Protein AF-A0A0T0M3F9-F1 (afdb_monomer)

Radius of gyration: 11.59 Å; Cα contacts (8 Å, |Δi|>4): 98; chains: 1; bounding box: 28×20×34 Å

Mean predicted aligned error: 4.88 Å

Foldseek 3Di:
DEDEDECQCGQANVVNPEGDPCSLVVLVVDLVPHQAAYPYPLCVPHPVRVLVSCVVHDDPVSSVSCVSHHYPPDDD

Structure (mmCIF, N/CA/C/O backbone):
data_AF-A0A0T0M3F9-F1
#
_entry.id   AF-A0A0T0M3F9-F1
#
loop_
_atom_site.group_PDB
_atom_site.id
_atom_site.type_symbol
_atom_site.label_atom_id
_atom_site.label_alt_id
_atom_site.label_comp_id
_atom_site.label_asym_id
_atom_site.label_entity_id
_atom_site.label_seq_id
_atom_site.pdbx_PDB_ins_code
_atom_site.Cartn_x
_atom_site.Cartn_y
_atom_site.Cartn_z
_atom_site.occupancy
_atom_site.B_iso_or_equiv
_atom_site.auth_seq_id
_atom_site.auth_comp_id
_atom_site.auth_asym_id
_atom_site.auth_atom_id
_atom_site.pdbx_PDB_model_num
ATOM 1 N N . MET A 1 1 ? -14.635 -4.173 8.383 1.00 90.12 1 MET A N 1
ATOM 2 C CA . MET A 1 1 ? -13.576 -5.092 8.870 1.00 90.12 1 MET A CA 1
ATOM 3 C C . MET A 1 1 ? -12.237 -4.387 8.706 1.00 90.12 1 MET A C 1
ATOM 5 O O . MET A 1 1 ? -12.090 -3.669 7.723 1.00 90.12 1 MET A O 1
ATOM 9 N N . LYS A 1 2 ? -11.316 -4.513 9.671 1.00 92.31 2 LYS A N 1
ATOM 10 C CA . LYS A 1 2 ? -10.006 -3.842 9.609 1.00 92.31 2 LYS A CA 1
ATOM 11 C C . LYS A 1 2 ? -9.020 -4.695 8.814 1.00 92.31 2 LYS A C 1
ATOM 13 O O . LYS A 1 2 ? -8.973 -5.903 9.032 1.00 92.31 2 LYS A O 1
ATOM 18 N N . LEU A 1 3 ? -8.246 -4.067 7.935 1.00 94.00 3 LEU A N 1
ATOM 19 C CA . LEU A 1 3 ? -7.165 -4.706 7.189 1.00 94.00 3 LEU A CA 1
ATOM 20 C C . LEU A 1 3 ? -5.861 -3.966 7.472 1.00 94.00 3 LEU A C 1
ATOM 22 O O . LEU A 1 3 ? -5.810 -2.743 7.390 1.00 94.00 3 LEU A O 1
ATOM 26 N N . TYR A 1 4 ? -4.816 -4.711 7.798 1.00 92.06 4 TYR A N 1
ATOM 27 C CA . TYR A 1 4 ? -3.504 -4.162 8.100 1.00 92.06 4 TYR A CA 1
ATOM 28 C C . TYR A 1 4 ? -2.578 -4.420 6.913 1.00 92.06 4 TYR A C 1
ATOM 30 O O . TYR A 1 4 ? -2.415 -5.567 6.502 1.00 92.06 4 TYR A O 1
ATOM 38 N N . LEU A 1 5 ? -2.035 -3.351 6.335 1.00 92.00 5 LEU A N 1
ATOM 39 C CA . LEU A 1 5 ? -1.173 -3.383 5.159 1.00 92.00 5 LEU A CA 1
ATOM 40 C C . LEU A 1 5 ? 0.275 -3.151 5.586 1.00 92.00 5 LEU A C 1
ATOM 42 O O . LEU A 1 5 ? 0.598 -2.104 6.153 1.00 92.00 5 LEU A O 1
ATOM 46 N N . ASP A 1 6 ? 1.131 -4.122 5.295 1.00 91.25 6 ASP A N 1
ATOM 47 C CA . ASP A 1 6 ? 2.582 -3.949 5.343 1.00 91.25 6 ASP A CA 1
ATOM 48 C C . ASP A 1 6 ? 3.107 -3.567 3.950 1.00 91.25 6 ASP A C 1
ATOM 50 O O . ASP A 1 6 ? 2.405 -3.695 2.947 1.00 91.25 6 ASP A O 1
ATOM 54 N N . ILE A 1 7 ? 4.333 -3.062 3.887 1.00 90.25 7 ILE A N 1
ATOM 55 C CA . ILE A 1 7 ? 4.988 -2.616 2.658 1.00 90.25 7 ILE A CA 1
ATOM 56 C C . ILE A 1 7 ? 5.966 -3.681 2.166 1.00 90.25 7 ILE A C 1
ATOM 58 O O . ILE A 1 7 ? 5.879 -4.113 1.014 1.00 90.25 7 ILE A O 1
ATOM 62 N N . ASP A 1 8 ? 6.873 -4.126 3.030 1.00 88.25 8 ASP A N 1
ATOM 63 C CA . ASP A 1 8 ? 7.997 -4.970 2.637 1.00 88.25 8 ASP A CA 1
ATOM 64 C C . ASP A 1 8 ? 7.548 -6.418 2.416 1.00 88.25 8 ASP A C 1
ATOM 66 O O . ASP A 1 8 ? 7.041 -7.080 3.314 1.00 88.25 8 ASP A O 1
ATOM 70 N N . GLY A 1 9 ? 7.721 -6.932 1.197 1.00 86.31 9 GLY A N 1
ATOM 71 C CA . GLY A 1 9 ? 7.269 -8.280 0.840 1.00 86.31 9 GLY A CA 1
ATOM 72 C C . GLY A 1 9 ? 5.757 -8.413 0.616 1.00 86.31 9 GLY A C 1
ATOM 73 O O . GLY A 1 9 ? 5.309 -9.511 0.290 1.00 86.31 9 GLY A O 1
ATOM 74 N N . VAL A 1 10 ? 4.990 -7.322 0.747 1.00 91.38 10 VAL A N 1
ATOM 75 C CA . VAL A 1 10 ? 3.539 -7.283 0.498 1.00 91.38 10 VAL A CA 1
ATOM 76 C C . VAL A 1 10 ? 3.210 -6.347 -0.661 1.00 91.38 10 VAL A C 1
ATOM 78 O O . VAL A 1 10 ? 2.786 -6.812 -1.715 1.00 91.38 10 VAL A O 1
ATOM 81 N N . LEU A 1 11 ? 3.418 -5.036 -0.494 1.00 93.12 11 LEU A N 1
ATOM 82 C CA . LEU A 1 11 ? 3.211 -4.059 -1.572 1.00 93.12 11 LEU A CA 1
ATOM 83 C C . LEU A 1 11 ? 4.443 -3.936 -2.463 1.00 93.12 11 LEU A C 1
ATOM 85 O O . LEU A 1 11 ? 4.322 -3.709 -3.664 1.00 93.12 11 LEU A O 1
ATOM 89 N N . LEU A 1 12 ? 5.631 -4.109 -1.891 1.00 92.81 12 LEU A N 1
ATOM 90 C CA . LEU A 1 12 ? 6.886 -4.201 -2.620 1.00 92.81 12 LEU A CA 1
ATOM 91 C C . LEU A 1 12 ? 7.416 -5.629 -2.560 1.00 92.81 12 LEU A C 1
ATOM 93 O O . LEU A 1 12 ? 7.149 -6.381 -1.626 1.00 92.81 12 LEU A O 1
ATOM 97 N N . THR A 1 13 ? 8.225 -6.004 -3.546 1.00 90.56 13 THR A N 1
ATOM 98 C CA . THR A 1 13 ? 8.980 -7.264 -3.473 1.00 90.56 13 THR A CA 1
ATOM 99 C C . THR A 1 13 ? 9.858 -7.307 -2.215 1.00 90.56 13 THR A C 1
ATOM 101 O O . THR A 1 13 ? 10.270 -6.268 -1.709 1.00 90.56 13 THR A O 1
ATOM 104 N N . ALA A 1 14 ? 10.225 -8.499 -1.736 1.00 82.56 14 ALA A N 1
ATOM 105 C CA . ALA A 1 14 ? 11.062 -8.648 -0.534 1.00 82.56 14 ALA A CA 1
ATOM 106 C C . ALA A 1 14 ? 12.433 -7.941 -0.628 1.00 82.56 14 ALA A C 1
ATOM 108 O O . ALA A 1 14 ? 13.040 -7.624 0.389 1.00 82.56 14 ALA A O 1
ATOM 109 N N . LYS A 1 15 ? 12.924 -7.679 -1.849 1.00 83.88 15 LYS A N 1
ATOM 110 C CA . LYS A 1 15 ? 14.153 -6.906 -2.100 1.00 83.88 15 LYS A CA 1
ATOM 111 C C . LYS A 1 15 ? 13.920 -5.390 -2.179 1.00 83.88 15 LYS A C 1
ATOM 113 O O . LYS A 1 15 ? 14.877 -4.661 -2.404 1.00 83.88 15 LYS A O 1
ATOM 118 N N . GLN A 1 16 ? 12.673 -4.935 -2.049 1.00 81.44 16 GLN A N 1
ATOM 119 C CA . GLN A 1 16 ? 12.244 -3.533 -2.100 1.00 81.44 16 GLN A CA 1
ATOM 120 C C . GLN A 1 16 ? 12.674 -2.790 -3.377 1.00 81.44 16 GLN A C 1
ATOM 122 O O . GLN A 1 16 ? 12.851 -1.581 -3.377 1.00 81.44 16 GLN A O 1
ATOM 127 N N . THR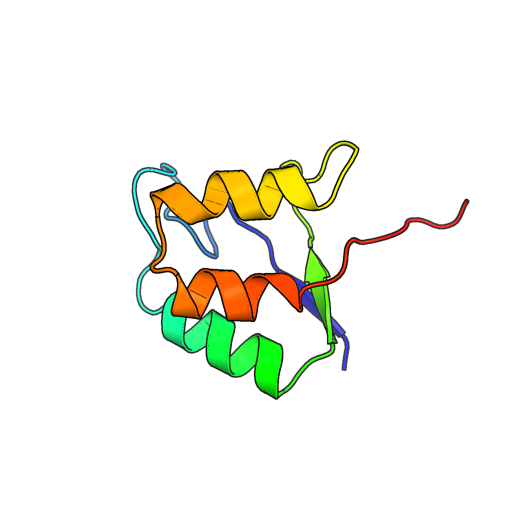 A 1 17 ? 12.860 -3.501 -4.493 1.00 82.88 17 THR A N 1
ATOM 128 C CA . THR A 1 17 ? 13.331 -2.887 -5.749 1.00 82.88 17 THR A CA 1
ATOM 129 C C . THR A 1 17 ? 12.198 -2.425 -6.659 1.00 82.88 17 THR A C 1
ATOM 131 O O . THR A 1 17 ? 12.420 -1.612 -7.551 1.00 82.88 17 THR A O 1
ATOM 134 N N . LYS A 1 18 ? 10.996 -2.977 -6.474 1.00 90.12 18 LYS A N 1
ATOM 135 C CA . LYS A 1 18 ? 9.804 -2.712 -7.287 1.00 90.12 18 LYS A CA 1
ATOM 136 C C . LYS A 1 18 ? 8.529 -3.123 -6.550 1.00 90.12 18 LYS A C 1
ATOM 138 O O . LYS A 1 18 ? 8.600 -3.924 -5.607 1.00 90.12 18 LYS A O 1
ATOM 143 N N . ALA A 1 19 ? 7.392 -2.630 -7.039 1.00 93.31 19 ALA A N 1
ATOM 144 C CA . ALA A 1 19 ? 6.064 -3.089 -6.645 1.00 93.31 19 ALA A CA 1
ATOM 145 C C . ALA A 1 19 ? 5.926 -4.613 -6.802 1.00 93.31 19 ALA A C 1
ATOM 147 O O . ALA A 1 19 ? 6.481 -5.214 -7.731 1.00 93.31 19 ALA A O 1
ATOM 148 N N . ALA A 1 20 ? 5.220 -5.239 -5.863 1.00 93.94 20 ALA A N 1
ATOM 149 C CA . ALA A 1 20 ? 4.841 -6.639 -5.960 1.00 93.94 20 ALA A CA 1
ATOM 150 C C . ALA A 1 20 ? 3.807 -6.835 -7.080 1.00 93.94 20 ALA A C 1
ATOM 152 O O . ALA A 1 20 ? 3.106 -5.907 -7.486 1.00 93.94 20 ALA A O 1
ATOM 153 N N . GLU A 1 21 ? 3.732 -8.056 -7.602 1.00 94.62 21 GLU A N 1
ATOM 154 C CA . GLU A 1 21 ? 2.759 -8.392 -8.637 1.00 94.62 21 GLU A CA 1
ATOM 155 C C . GLU A 1 21 ? 1.331 -8.198 -8.107 1.00 94.62 21 GLU A C 1
ATOM 157 O O . GLU A 1 21 ? 1.014 -8.623 -6.997 1.00 94.62 21 GLU A O 1
ATOM 162 N N . ASN A 1 22 ? 0.483 -7.539 -8.899 1.00 94.81 22 ASN A N 1
ATOM 163 C CA . ASN A 1 22 ? -0.898 -7.185 -8.555 1.00 94.81 22 ASN A CA 1
ATOM 164 C C . ASN A 1 22 ? -1.060 -6.301 -7.297 1.00 94.81 22 ASN A C 1
ATOM 166 O O . ASN A 1 22 ? -2.138 -6.251 -6.695 1.00 94.81 22 ASN A O 1
ATOM 170 N N . ALA A 1 23 ? 0.002 -5.610 -6.861 1.00 95.75 23 ALA A N 1
ATOM 171 C CA . ALA A 1 23 ? -0.063 -4.741 -5.686 1.00 95.75 23 ALA A CA 1
ATOM 172 C C . ALA A 1 23 ? -1.046 -3.575 -5.880 1.00 95.75 23 ALA A C 1
ATOM 174 O O . ALA A 1 23 ? -1.716 -3.174 -4.931 1.00 95.75 23 ALA A O 1
ATOM 175 N N . GLU A 1 24 ? -1.178 -3.053 -7.099 1.00 96.25 24 GLU A N 1
ATOM 176 C CA . GLU A 1 24 ? -2.109 -1.966 -7.412 1.00 96.25 24 GLU A CA 1
ATOM 177 C C . GLU A 1 24 ? -3.571 -2.404 -7.254 1.00 96.25 24 GLU A C 1
ATOM 179 O O . GLU A 1 24 ? -4.358 -1.738 -6.576 1.00 96.25 24 GLU A O 1
ATOM 184 N N . GLU A 1 25 ? -3.928 -3.561 -7.812 1.00 96.69 25 GLU A N 1
ATOM 185 C CA . GLU A 1 25 ? -5.252 -4.164 -7.693 1.00 96.69 25 GLU A CA 1
ATOM 186 C C . GLU A 1 25 ? -5.575 -4.495 -6.237 1.00 96.69 25 GLU A C 1
ATOM 188 O O . GLU A 1 25 ? -6.683 -4.211 -5.772 1.00 96.69 25 GLU A O 1
ATOM 193 N N . LEU A 1 26 ? -4.598 -5.035 -5.500 1.00 95.81 26 LEU A N 1
ATOM 194 C CA . LEU A 1 26 ? -4.723 -5.291 -4.069 1.00 95.81 26 LEU A CA 1
ATOM 195 C C . LEU A 1 26 ? -5.022 -3.999 -3.305 1.00 95.81 26 LEU A C 1
ATOM 197 O O . LEU A 1 26 ? -5.946 -3.986 -2.496 1.00 95.81 26 LEU A O 1
ATOM 201 N N . ILE A 1 27 ? -4.283 -2.917 -3.565 1.00 96.69 27 ILE A N 1
ATOM 202 C CA . ILE A 1 27 ? -4.482 -1.617 -2.910 1.00 96.69 27 ILE A CA 1
ATOM 203 C C . ILE A 1 27 ? -5.887 -1.082 -3.189 1.00 96.69 27 ILE A C 1
ATOM 205 O O . ILE A 1 27 ? -6.599 -0.697 -2.258 1.00 96.69 27 ILE A O 1
ATOM 209 N N . ILE A 1 28 ? -6.311 -1.076 -4.455 1.00 97.31 28 ILE A N 1
ATOM 210 C CA . ILE A 1 28 ? -7.632 -0.572 -4.852 1.00 97.31 28 ILE A CA 1
ATOM 211 C C . ILE A 1 28 ? -8.734 -1.396 -4.185 1.00 97.31 28 ILE A C 1
ATOM 213 O O . ILE A 1 28 ? -9.683 -0.838 -3.625 1.00 97.31 28 ILE A O 1
ATOM 217 N N . PHE A 1 29 ? -8.609 -2.722 -4.221 1.00 97.06 29 PHE A N 1
ATOM 218 C CA . PHE A 1 29 ? -9.558 -3.626 -3.589 1.00 97.06 29 PHE A CA 1
ATOM 219 C C . PHE A 1 29 ? -9.596 -3.428 -2.071 1.00 97.06 29 PHE A C 1
ATOM 221 O O . PHE A 1 29 ? -10.678 -3.303 -1.496 1.00 97.06 29 PHE A O 1
ATOM 228 N N . ALA A 1 30 ? -8.435 -3.352 -1.426 1.00 96.44 30 ALA A N 1
ATOM 229 C CA . ALA A 1 30 ? -8.301 -3.180 0.011 1.00 96.44 30 ALA A CA 1
ATOM 230 C C . ALA A 1 30 ? -8.999 -1.898 0.480 1.00 96.44 30 ALA A C 1
ATOM 232 O O . ALA A 1 30 ? -9.929 -1.945 1.284 1.00 96.44 30 ALA A O 1
ATOM 233 N N . VAL A 1 31 ? -8.611 -0.762 -0.099 1.00 95.25 31 VAL A N 1
ATOM 234 C CA . VAL A 1 31 ? -9.108 0.564 0.285 1.00 95.25 31 VAL A CA 1
ATOM 235 C C . VAL A 1 31 ? -10.603 0.734 -0.008 1.00 95.25 31 VAL A C 1
ATOM 237 O O . VAL A 1 31 ? -11.284 1.502 0.668 1.00 95.25 31 VAL A O 1
ATOM 240 N N . LYS A 1 32 ? -11.142 0.021 -1.006 1.00 96.38 32 LYS A N 1
ATOM 241 C CA . LYS A 1 32 ? -12.575 0.051 -1.331 1.00 96.38 32 LYS A CA 1
ATOM 242 C C . LYS A 1 32 ? -13.431 -0.767 -0.359 1.00 96.38 32 LYS A C 1
ATOM 244 O O . LYS A 1 32 ? -14.595 -0.427 -0.167 1.00 96.38 32 LYS A O 1
ATOM 249 N N . ASN A 1 33 ? -12.893 -1.847 0.209 1.00 97.06 33 ASN A N 1
ATOM 250 C CA . ASN A 1 33 ? -13.686 -2.840 0.943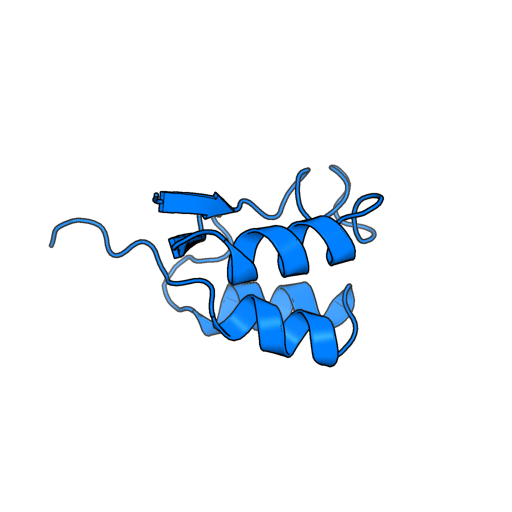 1.00 97.06 33 ASN A CA 1
ATOM 251 C C . ASN A 1 33 ? -13.391 -2.889 2.453 1.00 97.06 33 ASN A C 1
ATOM 253 O O . ASN A 1 33 ? -14.184 -3.455 3.208 1.00 97.06 33 ASN A O 1
ATOM 257 N N . PHE A 1 34 ? -12.278 -2.311 2.911 1.00 95.88 34 PHE A N 1
ATOM 258 C CA . PHE A 1 34 ? -11.830 -2.405 4.300 1.00 95.88 34 PHE A CA 1
ATOM 259 C C . PHE A 1 34 ? -11.433 -1.050 4.882 1.00 95.88 34 PHE A C 1
ATOM 261 O O . PHE A 1 34 ? -11.031 -0.127 4.177 1.00 95.88 34 PHE A O 1
ATOM 268 N N . ASP A 1 35 ? -11.472 -0.969 6.212 1.00 93.38 35 ASP A N 1
ATOM 269 C CA . ASP A 1 35 ? -10.749 0.069 6.938 1.00 93.38 35 ASP A CA 1
ATOM 270 C C . ASP A 1 35 ? -9.274 -0.329 6.996 1.00 93.38 35 ASP A C 1
ATOM 272 O O . ASP A 1 35 ? -8.888 -1.193 7.791 1.00 93.38 35 ASP A O 1
ATOM 276 N N . CYS A 1 36 ? -8.464 0.264 6.122 1.00 94.00 36 CYS A N 1
ATOM 277 C CA . CYS A 1 36 ? -7.047 -0.054 6.014 1.00 94.00 36 CYS A CA 1
ATOM 278 C C . CYS A 1 36 ? -6.200 0.718 7.029 1.00 94.00 36 CYS A C 1
ATOM 280 O O . CYS A 1 36 ? -6.377 1.926 7.209 1.00 94.00 36 CYS A O 1
ATOM 282 N N . TYR A 1 37 ? -5.237 0.023 7.631 1.00 91.62 37 TYR A N 1
ATOM 283 C CA . TYR A 1 37 ? -4.247 0.579 8.546 1.00 91.62 37 TYR A CA 1
ATOM 284 C C . TYR A 1 37 ? -2.839 0.143 8.152 1.00 91.62 37 TYR A C 1
ATOM 286 O O . TYR A 1 37 ? -2.648 -0.977 7.687 1.00 91.62 37 TYR A O 1
ATOM 294 N N . TRP A 1 38 ? -1.848 0.997 8.375 1.00 90.38 38 TRP A N 1
ATOM 295 C CA . TRP A 1 38 ? -0.447 0.636 8.187 1.00 90.38 38 TRP A CA 1
ATOM 296 C C . TRP A 1 38 ? 0.043 -0.294 9.301 1.00 90.38 38 TRP A C 1
ATOM 298 O O . TRP A 1 38 ? -0.143 -0.000 10.481 1.00 90.38 38 TRP A O 1
ATOM 308 N N . LEU A 1 39 ? 0.706 -1.383 8.915 1.00 88.62 39 LEU A N 1
ATOM 309 C CA . LEU A 1 39 ? 1.434 -2.306 9.788 1.00 88.62 39 LEU A CA 1
ATOM 310 C C . LEU A 1 39 ? 2.875 -2.399 9.295 1.00 88.62 39 LEU A C 1
ATOM 312 O O . LEU A 1 39 ? 3.328 -3.438 8.839 1.00 88.62 39 LEU A O 1
ATOM 316 N N . THR A 1 40 ? 3.572 -1.270 9.309 1.00 78.19 40 THR A N 1
ATOM 317 C CA . THR A 1 40 ? 4.910 -1.173 8.734 1.00 78.19 40 THR A CA 1
ATOM 318 C C . THR A 1 40 ? 5.818 -0.316 9.602 1.00 78.19 40 THR A C 1
ATOM 320 O O . THR A 1 40 ? 5.380 0.642 10.244 1.00 78.19 40 THR A O 1
ATOM 323 N N . THR A 1 41 ? 7.107 -0.643 9.616 1.00 72.19 41 THR A N 1
ATOM 324 C CA . THR A 1 41 ? 8.132 0.127 10.335 1.00 72.19 41 THR A CA 1
ATOM 325 C C . THR A 1 41 ? 8.531 1.403 9.595 1.00 72.19 41 THR A C 1
ATOM 327 O O . THR A 1 41 ? 9.084 2.310 10.218 1.00 72.19 41 THR A O 1
ATOM 330 N N . HIS A 1 42 ? 8.157 1.530 8.316 1.00 67.81 42 HIS A N 1
ATOM 331 C CA . HIS A 1 42 ? 8.255 2.772 7.536 1.00 67.81 42 HIS A CA 1
ATOM 332 C C . HIS A 1 42 ? 7.310 3.879 8.047 1.00 67.81 42 HIS A C 1
ATOM 334 O O . HIS A 1 42 ? 7.342 5.001 7.551 1.00 67.81 42 HIS A O 1
ATOM 340 N N . CYS A 1 43 ? 6.474 3.587 9.054 1.00 63.19 43 CYS A N 1
ATOM 341 C CA . CYS A 1 43 ? 5.641 4.548 9.781 1.00 63.19 43 CYS A CA 1
ATOM 342 C C . CYS A 1 43 ? 6.218 4.938 11.152 1.00 63.19 43 CYS A C 1
ATOM 344 O O . CYS A 1 43 ? 5.452 5.281 12.056 1.00 63.19 43 CYS A O 1
ATOM 346 N N . LYS A 1 44 ? 7.543 4.903 11.344 1.00 54.28 44 LYS A N 1
ATOM 347 C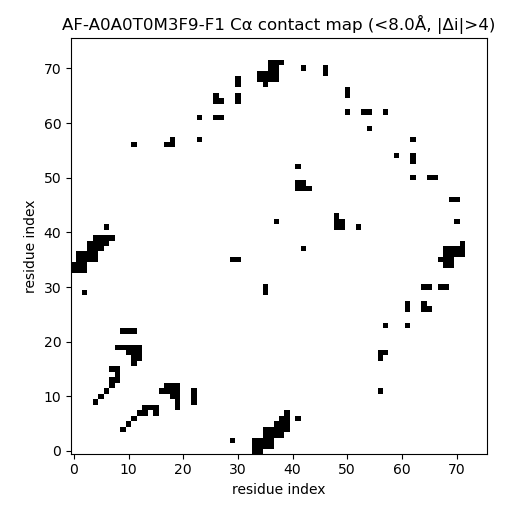 CA . LYS A 1 44 ? 8.143 5.495 12.544 1.00 54.28 44 LYS A CA 1
ATOM 348 C C . LYS A 1 44 ? 7.916 7.009 12.520 1.00 54.28 44 LYS A C 1
ATOM 350 O O . LYS A 1 44 ? 8.591 7.757 11.827 1.00 54.28 44 LYS A O 1
ATOM 355 N N . GLU A 1 45 ? 6.930 7.422 13.308 1.00 53.44 45 GLU A N 1
ATOM 356 C CA . GLU A 1 45 ? 6.653 8.785 13.765 1.00 53.44 45 GLU A CA 1
ATOM 357 C C . GLU A 1 45 ? 5.720 9.661 12.917 1.00 53.44 45 GLU A C 1
ATOM 359 O O . GLU A 1 45 ? 5.150 10.557 13.519 1.00 53.44 45 GLU A O 1
ATOM 364 N N . ASN A 1 46 ? 5.458 9.421 11.616 1.00 55.72 46 ASN A N 1
ATOM 365 C CA . ASN A 1 46 ? 4.413 1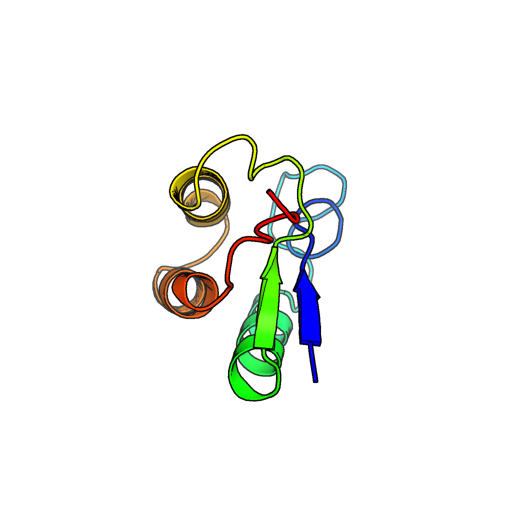0.164 10.868 1.00 55.72 46 ASN A CA 1
ATOM 366 C C . ASN A 1 46 ? 3.931 9.472 9.561 1.00 55.72 46 ASN A C 1
ATOM 368 O O . ASN A 1 46 ? 4.712 8.842 8.846 1.00 55.72 46 ASN A O 1
ATOM 372 N N . GLU A 1 47 ? 2.651 9.669 9.201 1.00 59.78 47 GLU A N 1
ATOM 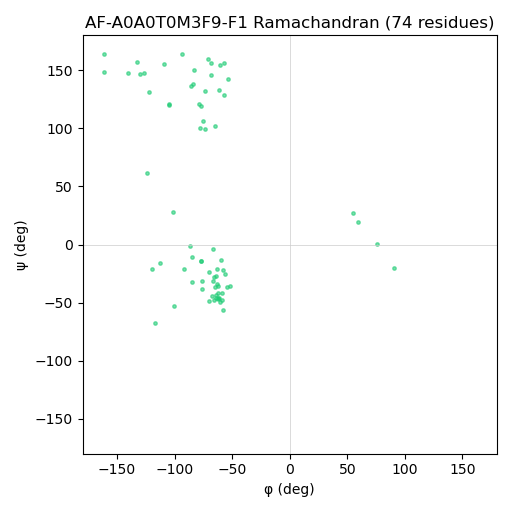373 C CA . GLU A 1 47 ? 1.975 9.183 7.972 1.00 59.78 47 GLU A CA 1
ATOM 374 C C . GLU A 1 47 ? 2.693 9.523 6.644 1.00 59.78 47 GLU A C 1
ATOM 376 O O . GLU A 1 47 ? 2.715 8.682 5.739 1.00 59.78 47 GLU A O 1
ATOM 381 N N . PRO A 1 48 ? 3.344 10.697 6.487 1.00 66.12 48 PRO A N 1
ATOM 382 C CA . PRO A 1 48 ? 4.002 11.070 5.245 1.00 66.12 48 PRO A CA 1
ATOM 383 C C . PRO A 1 48 ? 5.160 10.151 4.858 1.00 66.12 48 PRO A C 1
ATOM 385 O O . PRO A 1 48 ? 5.510 10.135 3.683 1.00 66.12 48 PRO A O 1
ATOM 388 N N . GLN A 1 49 ? 5.764 9.402 5.791 1.00 78.81 49 GLN A N 1
ATOM 389 C CA . GLN A 1 49 ? 6.943 8.584 5.483 1.00 78.81 49 GLN A CA 1
ATOM 390 C C . GLN A 1 49 ? 6.601 7.386 4.590 1.00 78.81 49 GLN A C 1
ATOM 392 O O . GLN A 1 49 ? 7.223 7.230 3.541 1.00 78.81 49 GLN A O 1
ATOM 397 N N . ALA A 1 50 ? 5.562 6.613 4.925 1.00 85.06 50 ALA A N 1
ATOM 398 C CA . ALA A 1 50 ? 5.118 5.487 4.099 1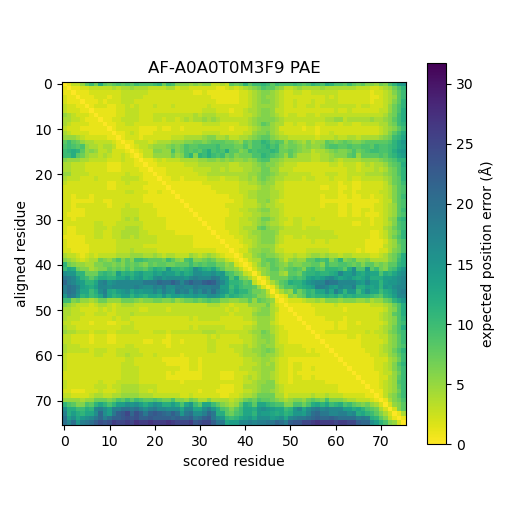.00 85.06 50 ALA A CA 1
ATOM 399 C C . ALA A 1 50 ? 4.655 5.950 2.710 1.00 85.06 50 ALA A C 1
ATOM 401 O O . ALA A 1 50 ? 5.085 5.412 1.691 1.00 85.06 50 ALA A O 1
ATOM 402 N N . ILE A 1 51 ? 3.838 7.006 2.649 1.00 89.69 51 ILE A N 1
ATOM 403 C CA . ILE A 1 51 ? 3.354 7.553 1.376 1.00 89.69 51 ILE A CA 1
ATOM 404 C C . ILE A 1 51 ? 4.505 8.114 0.533 1.00 89.69 51 ILE A C 1
ATOM 406 O O . ILE A 1 51 ? 4.556 7.863 -0.669 1.00 89.69 51 ILE A O 1
ATOM 410 N N . ASN A 1 52 ? 5.446 8.854 1.130 1.00 88.31 52 ASN A N 1
ATOM 411 C CA . ASN A 1 52 ? 6.605 9.366 0.394 1.00 88.31 52 ASN A CA 1
ATOM 412 C C . ASN A 1 52 ? 7.517 8.250 -0.106 1.00 88.31 52 ASN A C 1
ATOM 414 O O . ASN A 1 52 ? 8.035 8.362 -1.212 1.00 88.31 52 ASN A O 1
ATOM 418 N N . TYR A 1 53 ? 7.689 7.184 0.671 1.00 88.69 53 TYR A N 1
ATOM 419 C CA . TYR A 1 53 ? 8.465 6.029 0.246 1.00 88.69 53 TYR A CA 1
ATOM 420 C C . TYR A 1 53 ? 7.818 5.333 -0.961 1.00 88.69 53 TYR A C 1
ATOM 422 O O . TYR A 1 53 ? 8.483 5.080 -1.967 1.00 88.69 53 TYR A O 1
ATOM 430 N N . LEU A 1 54 ? 6.501 5.113 -0.909 1.00 92.12 54 LEU A N 1
ATOM 431 C CA . LEU A 1 54 ? 5.750 4.404 -1.947 1.00 92.12 54 LEU A CA 1
ATOM 432 C C . LEU A 1 54 ? 5.621 5.183 -3.267 1.00 92.12 54 LEU A C 1
ATOM 434 O O . LEU A 1 54 ? 5.492 4.555 -4.318 1.00 92.12 54 LEU A O 1
ATOM 438 N N . LYS A 1 55 ? 5.734 6.521 -3.254 1.00 93.62 55 LYS A N 1
ATOM 439 C CA . LYS A 1 55 ? 5.737 7.362 -4.476 1.00 93.62 55 LYS A CA 1
ATOM 440 C C . LYS A 1 55 ? 6.809 6.976 -5.493 1.00 93.62 55 LYS A C 1
ATOM 442 O O . LYS A 1 55 ? 6.637 7.251 -6.674 1.00 93.62 55 LYS A O 1
ATOM 447 N N . ASN A 1 56 ? 7.898 6.352 -5.052 1.00 92.81 56 ASN A N 1
ATOM 448 C CA . ASN A 1 56 ? 8.967 5.912 -5.949 1.00 92.81 56 ASN A CA 1
ATOM 449 C C . ASN A 1 56 ? 8.613 4.631 -6.723 1.00 92.81 56 ASN A C 1
ATOM 451 O O . ASN A 1 56 ? 9.306 4.289 -7.677 1.00 92.81 56 ASN A O 1
ATOM 455 N N . TYR A 1 57 ? 7.561 3.919 -6.308 1.00 94.00 57 TYR A N 1
ATOM 456 C CA . TYR A 1 57 ? 7.218 2.592 -6.825 1.00 94.00 57 TYR A CA 1
ATOM 457 C C . TYR A 1 57 ? 5.838 2.527 -7.475 1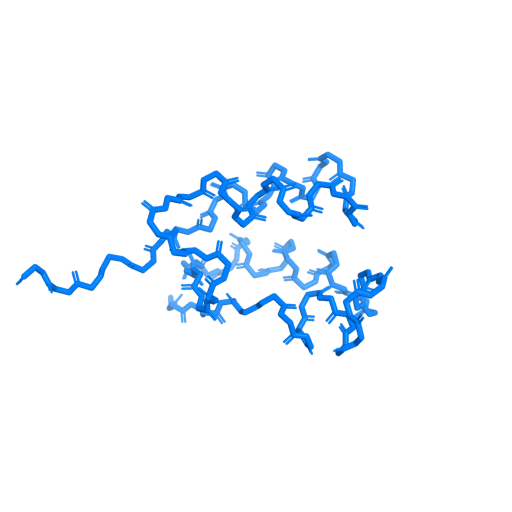.00 94.00 57 TYR A C 1
ATOM 459 O O . TYR A 1 57 ? 5.591 1.614 -8.258 1.00 94.00 57 TYR A O 1
ATOM 467 N N . PHE A 1 58 ? 4.953 3.471 -7.152 1.00 95.50 58 PHE A N 1
ATOM 468 C CA . PHE A 1 58 ? 3.563 3.462 -7.589 1.00 95.50 58 PHE A CA 1
ATOM 469 C C . PHE A 1 58 ? 3.166 4.772 -8.277 1.00 95.50 58 PHE A C 1
ATOM 471 O O . PHE A 1 58 ? 3.643 5.844 -7.892 1.00 95.50 58 PHE A O 1
ATOM 478 N N . PRO A 1 59 ? 2.253 4.716 -9.261 1.00 96.06 59 PRO A N 1
ATOM 479 C CA . PRO A 1 59 ? 1.746 5.906 -9.928 1.00 96.06 59 PRO A CA 1
ATOM 480 C C . PRO A 1 59 ? 0.830 6.731 -9.009 1.00 96.06 59 PRO A C 1
ATOM 482 O O . PRO A 1 59 ? 0.265 6.233 -8.032 1.00 96.06 59 PRO A O 1
ATOM 485 N N . ASN A 1 60 ? 0.647 8.013 -9.343 1.00 95.44 60 ASN A N 1
ATOM 486 C CA . ASN A 1 60 ? -0.066 8.979 -8.494 1.00 95.44 60 ASN A CA 1
ATOM 487 C C . ASN A 1 60 ? -1.485 8.535 -8.099 1.00 95.44 60 ASN A C 1
ATOM 489 O O . ASN A 1 60 ? -1.885 8.740 -6.959 1.00 95.44 60 ASN A O 1
ATOM 493 N N . ASN A 1 61 ? -2.226 7.871 -8.991 1.00 95.94 61 ASN A N 1
ATOM 494 C CA . ASN A 1 61 ? -3.569 7.361 -8.692 1.00 95.94 61 ASN A CA 1
ATOM 495 C C . ASN A 1 61 ? -3.567 6.308 -7.570 1.00 95.94 61 ASN A C 1
ATOM 497 O O . ASN A 1 61 ? -4.492 6.267 -6.759 1.00 95.94 61 ASN A O 1
ATOM 501 N N . ILE A 1 62 ? -2.530 5.471 -7.503 1.00 97.00 62 ILE A N 1
ATOM 502 C CA . ILE A 1 62 ? -2.369 4.469 -6.445 1.00 97.00 62 ILE A CA 1
ATOM 503 C C . ILE A 1 62 ? -1.912 5.137 -5.152 1.00 97.00 62 ILE A C 1
ATOM 505 O O . ILE A 1 62 ? -2.423 4.818 -4.081 1.00 97.00 62 ILE A O 1
ATOM 509 N N . ILE A 1 63 ? -1.031 6.134 -5.244 1.00 95.81 63 ILE A N 1
ATOM 510 C CA . ILE A 1 63 ? -0.642 6.957 -4.093 1.00 95.81 63 ILE A CA 1
ATOM 511 C C . ILE A 1 63 ? -1.854 7.654 -3.470 1.00 95.81 63 ILE A C 1
ATOM 513 O O . ILE A 1 63 ? -1.998 7.663 -2.248 1.00 95.81 63 ILE A O 1
ATOM 517 N N . ASP A 1 64 ? -2.763 8.182 -4.285 1.00 95.19 64 ASP A N 1
ATOM 518 C CA . ASP A 1 64 ? -3.984 8.822 -3.800 1.00 95.19 64 ASP A CA 1
ATOM 519 C C . ASP A 1 64 ? -4.945 7.827 -3.134 1.00 95.19 64 ASP A C 1
ATOM 521 O O . ASP A 1 64 ? -5.626 8.178 -2.167 1.00 95.19 64 ASP A O 1
ATOM 525 N N . ALA A 1 65 ? -4.967 6.568 -3.583 1.00 95.50 65 ALA A N 1
ATOM 526 C CA . ALA A 1 65 ? -5.677 5.501 -2.881 1.00 95.50 65 ALA A CA 1
ATOM 527 C C . ALA A 1 65 ? -5.018 5.181 -1.527 1.00 95.50 65 ALA A C 1
ATOM 529 O O . ALA A 1 65 ? -5.712 5.089 -0.514 1.00 95.50 65 ALA A O 1
ATOM 530 N N . LEU A 1 66 ? -3.688 5.076 -1.490 1.00 94.44 66 LEU A N 1
ATOM 531 C CA . LEU A 1 66 ? -2.918 4.767 -0.283 1.00 94.44 66 LEU A CA 1
ATOM 532 C C . LEU A 1 66 ? -3.025 5.842 0.806 1.00 94.44 66 LEU A C 1
ATOM 534 O O . LEU A 1 66 ? -2.963 5.505 1.984 1.00 94.44 66 LEU A O 1
ATOM 538 N N . ARG A 1 67 ? -3.278 7.109 0.453 1.00 92.50 67 ARG A N 1
ATOM 539 C CA . ARG A 1 67 ? -3.579 8.183 1.428 1.00 92.50 67 ARG A CA 1
ATOM 540 C C . ARG A 1 67 ? -4.827 7.919 2.282 1.00 92.50 67 ARG A C 1
ATOM 542 O O . ARG A 1 67 ? -5.058 8.620 3.257 1.00 92.50 67 ARG A O 1
ATOM 549 N N . LYS A 1 68 ? -5.667 6.946 1.918 1.00 92.44 68 LYS A N 1
ATOM 550 C CA . LYS A 1 68 ? -6.833 6.538 2.721 1.00 92.44 68 LYS A CA 1
ATOM 551 C C . LYS A 1 68 ? -6.476 5.511 3.803 1.00 92.44 68 LYS A C 1
ATOM 553 O O . LYS A 1 68 ? -7.316 5.218 4.655 1.00 92.44 68 LYS A O 1
ATOM 558 N N . VAL A 1 69 ? -5.264 4.951 3.766 1.00 92.25 69 VAL A N 1
ATOM 559 C CA . VAL A 1 69 ? -4.762 3.988 4.752 1.00 92.25 69 VAL A CA 1
ATOM 560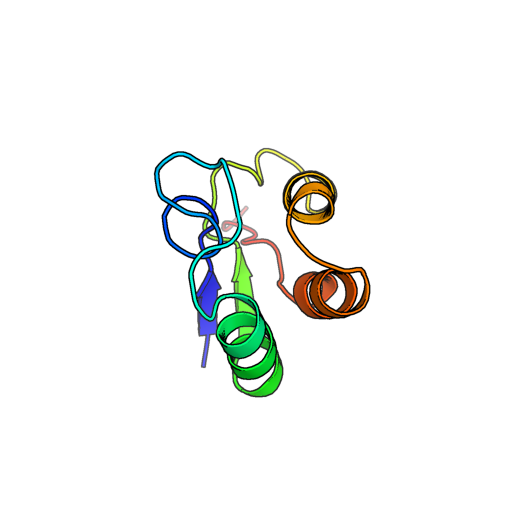 C C . VAL A 1 69 ? -4.314 4.745 6.001 1.00 92.25 69 VAL A C 1
ATOM 562 O O . VAL A 1 69 ? -3.449 5.614 5.948 1.00 92.25 69 VAL A O 1
ATOM 565 N N . LYS A 1 70 ? -4.920 4.413 7.141 1.00 88.81 70 LYS A N 1
ATOM 566 C CA . LYS A 1 70 ? -4.753 5.132 8.409 1.00 88.81 70 LYS A CA 1
ATOM 567 C C . LYS A 1 70 ? -3.487 4.665 9.129 1.00 88.81 70 LYS A C 1
ATOM 569 O O . LYS A 1 70 ? -3.104 3.500 9.044 1.00 88.81 70 LYS A O 1
ATOM 574 N N . GLN A 1 71 ? -2.849 5.531 9.911 1.00 82.06 71 GLN A N 1
ATOM 575 C CA . GLN A 1 71 ? -1.808 5.060 10.826 1.00 82.06 71 GLN A CA 1
ATOM 576 C C . GLN A 1 71 ? -2.409 4.202 11.940 1.00 82.06 71 GLN A C 1
ATOM 578 O O . GLN A 1 71 ? -3.514 4.463 12.426 1.00 82.06 71 GLN A O 1
ATOM 583 N N . GLN A 1 72 ? -1.661 3.192 12.381 1.00 70.69 72 GLN A N 1
ATOM 584 C CA . GLN A 1 72 ? -1.960 2.542 13.645 1.00 70.69 72 GLN A CA 1
ATOM 585 C C . GLN A 1 72 ? -1.549 3.486 14.779 1.00 70.69 72 GLN A C 1
ATOM 587 O O . GLN A 1 72 ? -0.381 3.566 15.144 1.00 70.69 72 GLN A O 1
ATOM 592 N N . ILE A 1 73 ? -2.517 4.208 15.341 1.00 58.53 73 ILE A N 1
ATOM 593 C CA . ILE A 1 73 ? -2.330 4.874 16.631 1.00 58.53 73 ILE A CA 1
ATOM 594 C C . ILE A 1 73 ? -2.413 3.760 17.682 1.00 58.53 73 ILE A C 1
ATOM 596 O O . ILE A 1 73 ? -3.480 3.175 17.888 1.00 58.53 73 ILE A O 1
ATOM 600 N N . GLY A 1 74 ? -1.272 3.380 18.263 1.00 52.56 74 GLY A N 1
ATOM 601 C CA . GLY A 1 74 ? -1.254 2.531 19.457 1.00 52.56 74 GLY A CA 1
ATOM 602 C C . GLY A 1 74 ? -1.987 3.233 20.609 1.00 52.56 74 GLY A C 1
ATOM 603 O O . GLY A 1 74 ? -2.082 4.460 20.587 1.00 52.56 74 GLY A O 1
ATOM 604 N N . PRO A 1 75 ? -2.549 2.501 21.590 1.00 42.41 75 PRO A N 1
ATOM 605 C CA . PRO A 1 75 ? -3.136 3.149 22.756 1.00 42.41 75 PRO A CA 1
ATOM 606 C C . PRO A 1 75 ? -2.058 4.013 23.426 1.00 42.41 75 PRO A C 1
ATOM 608 O O . PRO A 1 75 ? -0.938 3.542 23.625 1.00 42.41 75 PRO A O 1
ATOM 611 N N . HIS A 1 76 ? -2.403 5.279 23.664 1.00 40.97 76 HIS A N 1
ATOM 612 C CA . HIS A 1 76 ? -1.593 6.245 24.403 1.00 40.97 76 HIS A CA 1
ATOM 613 C C . HIS A 1 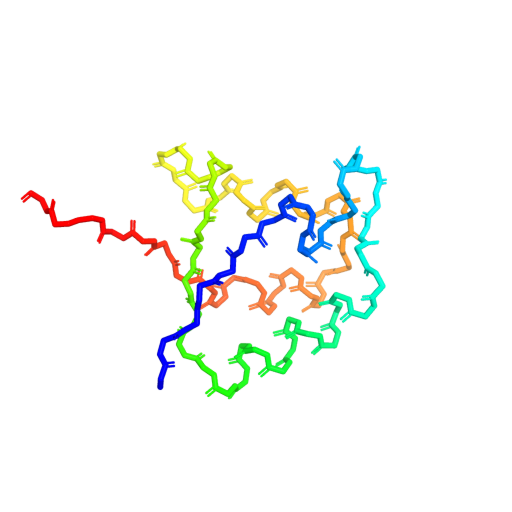76 ? -1.187 5.717 25.779 1.00 40.97 76 HIS A C 1
ATOM 615 O O . HIS A 1 76 ? -2.038 5.059 26.424 1.00 40.97 76 HIS A O 1
#

Sequence (76 aa):
MKLYLDIDGVLLTAKQTKAAENAEELIIFAVKNFDCYWLTTHCKENEPQAINYLKNYFPNNIIDALRKVKQQIGPH

Secondary structure (DSSP, 8-state):
-EEEE-SBTTTB-TTSSSBPTTHHHHHHHHHHHSEEEE-SGGGSS-THHHHHHHTTTS-HHHHHHHTTSBP-----

Nearest PDB structures (foldseek):
  8sgd-assembly1_B  TM=4.395E-01  e=2.033E+00  Saccharomyces cerevisiae
  9bht-assembly1_C  TM=4.047E-01  e=3.928E+00  Ciona intestinalis
  8sgd-assembly2_D  TM=3.522E-01  e=3.677E+00  Saccharomyces cerevisiae

Solvent-accessible surface area (backbone atoms only — not comparable to full-atom values): 4500 Å² total; per-residue (Å²): 104,81,40,74,46,45,47,82,56,54,40,20,32,79,82,67,80,43,56,24,89,66,29,65,61,48,51,56,52,43,60,75,72,32,54,35,25,48,57,48,80,62,48,76,89,44,75,66,47,44,57,59,60,45,54,81,58,44,58,69,74,55,50,62,51,54,71,68,45,36,74,67,77,68,88,129

pLDDT: mean 86.11, std 13.89, range [40.97, 97.31]